Protein AF-A0A914DZ21-F1 (afdb_monomer_lite)

Radius of gyration: 19.23 Å; chains: 1; bounding box: 41×29×59 Å

Foldseek 3Di:
DPPPPPPVVVVVVLVVLLVVLVVLLVVLVVLLVCCQVDPVLVVDPVSVVVNVVSVVSNVVSLVSNLVSVVVVVVVVVVVVCVVDPDDDPPPPPDDCVSVVVSVVVVVVVVVVRD

Sequence (114 aa):
MYPSINIGEQIPVIIFRILIGTVSLIGNGIILHIAIKFNKFRATYCNCLIALLAFAEFVLGIGMVIRALYSIFIYEYIKDDNENSVIDEESLIYNPYACVIAVSILKKGLTFYV

Structure (mmCIF, N/CA/C/O backbone):
data_AF-A0A914DZ21-F1
#
_entry.id   AF-A0A914DZ21-F1
#
loop_
_atom_site.group_PDB
_atom_site.id
_atom_site.type_symbol
_atom_site.label_atom_id
_atom_site.label_alt_id
_atom_site.label_comp_id
_atom_site.label_asym_id
_atom_site.label_entity_id
_atom_site.label_seq_id
_atom_site.pdbx_PDB_ins_code
_atom_site.Cartn_x
_atom_site.Cartn_y
_atom_site.Cartn_z
_atom_site.occupancy
_atom_site.B_iso_or_equiv
_atom_site.auth_seq_id
_atom_site.auth_comp_id
_atom_site.auth_asym_id
_atom_site.auth_atom_id
_atom_site.pdbx_PDB_model_num
ATOM 1 N N . MET A 1 1 ? -5.314 0.224 -36.560 1.00 37.97 1 MET A N 1
ATOM 2 C CA . MET A 1 1 ? -4.445 1.379 -36.259 1.00 37.97 1 MET A CA 1
ATOM 3 C C . MET A 1 1 ? -4.061 1.250 -34.797 1.00 37.97 1 MET A C 1
ATOM 5 O O . MET A 1 1 ? -4.902 1.498 -33.943 1.00 37.97 1 MET A O 1
ATOM 9 N N . TYR A 1 2 ? -2.882 0.694 -34.506 1.00 39.12 2 TYR A N 1
ATOM 10 C CA . TYR A 1 2 ? -2.414 0.607 -33.122 1.00 39.12 2 TYR A CA 1
ATOM 11 C C . TYR A 1 2 ? -2.168 2.033 -32.628 1.00 39.12 2 TYR A C 1
ATOM 13 O O . TYR A 1 2 ? -1.549 2.804 -33.366 1.00 39.12 2 TYR A O 1
ATOM 21 N N . PRO A 1 3 ? -2.676 2.422 -31.446 1.00 47.47 3 PRO A N 1
ATOM 22 C CA . PRO A 1 3 ? -2.314 3.709 -30.885 1.00 47.47 3 PRO A CA 1
ATOM 23 C C . PRO A 1 3 ? -0.796 3.714 -30.721 1.00 47.47 3 PRO A C 1
ATOM 25 O O . PRO A 1 3 ? -0.231 2.808 -30.108 1.00 47.47 3 PRO A O 1
ATOM 28 N N . SER A 1 4 ? -0.134 4.701 -31.320 1.00 48.16 4 SER A N 1
ATOM 29 C CA . SER A 1 4 ? 1.272 4.987 -31.073 1.00 48.16 4 SER A CA 1
ATOM 30 C C . SER A 1 4 ? 1.404 5.331 -29.594 1.00 48.16 4 SER A C 1
ATOM 32 O O . SER A 1 4 ? 1.086 6.441 -29.169 1.00 48.16 4 SER A O 1
ATOM 34 N N . ILE A 1 5 ? 1.770 4.335 -28.794 1.00 55.03 5 ILE A N 1
ATOM 35 C CA . ILE A 1 5 ? 2.009 4.490 -27.368 1.00 55.03 5 ILE A CA 1
ATOM 36 C C . ILE A 1 5 ? 3.223 5.409 -27.230 1.00 55.03 5 ILE A C 1
ATOM 38 O O . ILE A 1 5 ? 4.339 5.018 -27.559 1.00 55.03 5 ILE A O 1
ATOM 42 N N . ASN A 1 6 ? 3.001 6.644 -26.777 1.00 59.44 6 ASN A N 1
ATOM 43 C CA . ASN A 1 6 ? 4.079 7.553 -26.408 1.00 59.44 6 ASN A CA 1
ATOM 44 C C . ASN A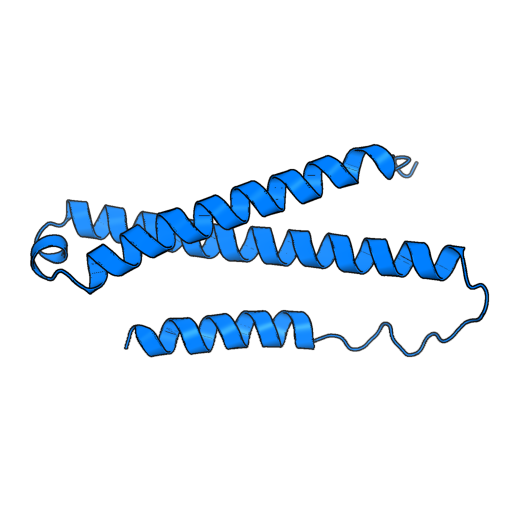 1 6 ? 4.721 7.041 -25.117 1.00 59.44 6 ASN A C 1
ATOM 46 O O . ASN A 1 6 ? 4.271 7.311 -24.005 1.00 59.44 6 ASN A O 1
ATOM 50 N N . ILE A 1 7 ? 5.781 6.261 -25.294 1.00 58.91 7 ILE A N 1
ATOM 51 C CA . ILE A 1 7 ? 6.592 5.612 -24.257 1.00 58.91 7 ILE A CA 1
ATOM 52 C C . ILE A 1 7 ? 7.033 6.625 -23.178 1.00 58.91 7 ILE A C 1
ATOM 54 O O . ILE A 1 7 ? 6.995 6.321 -21.986 1.00 58.91 7 ILE A O 1
ATOM 58 N N . GLY A 1 8 ? 7.345 7.866 -23.574 1.00 61.34 8 GLY A N 1
ATOM 59 C CA . GLY A 1 8 ? 7.741 8.945 -22.660 1.00 61.34 8 GLY A CA 1
ATOM 60 C C . GLY A 1 8 ? 6.631 9.471 -21.739 1.00 61.34 8 GLY A C 1
ATOM 61 O O . GLY A 1 8 ? 6.928 9.962 -20.653 1.00 61.34 8 GLY A O 1
ATOM 62 N N . GLU A 1 9 ? 5.355 9.334 -22.112 1.00 68.62 9 GLU A N 1
ATOM 63 C CA . GLU A 1 9 ? 4.222 9.806 -21.298 1.00 68.62 9 GLU A CA 1
ATOM 64 C C . GLU A 1 9 ? 3.766 8.770 -20.260 1.00 68.62 9 GLU A C 1
ATOM 66 O O . GLU A 1 9 ? 3.112 9.118 -19.276 1.00 68.62 9 GLU A O 1
ATOM 71 N N . GLN A 1 10 ? 4.118 7.492 -20.435 1.00 71.19 10 GLN A N 1
ATOM 72 C CA . GLN A 1 10 ? 3.647 6.424 -19.548 1.00 71.19 10 GLN A CA 1
ATOM 73 C C . GLN A 1 10 ? 4.498 6.255 -18.285 1.00 71.19 10 GLN A C 1
ATOM 75 O O . GLN A 1 10 ? 3.961 5.916 -17.230 1.00 71.19 10 GLN A O 1
ATOM 80 N N . ILE A 1 11 ? 5.799 6.553 -18.351 1.00 75.69 11 ILE A N 1
ATOM 81 C CA . ILE A 1 11 ? 6.716 6.492 -17.201 1.00 75.69 11 ILE A CA 1
ATOM 82 C C . ILE A 1 11 ? 6.216 7.313 -15.994 1.00 75.69 11 ILE A C 1
ATOM 84 O O . ILE A 1 11 ? 6.105 6.739 -14.905 1.00 75.69 11 ILE A O 1
ATOM 88 N N . PRO A 1 12 ? 5.857 8.610 -16.123 1.00 80.88 12 PRO A N 1
ATOM 89 C CA . PRO A 1 12 ? 5.387 9.388 -14.975 1.00 80.88 12 PRO A CA 1
ATOM 90 C C . PRO A 1 12 ? 4.081 8.835 -14.388 1.00 80.88 12 PRO A C 1
ATOM 92 O O . PRO A 1 12 ? 3.899 8.847 -13.171 1.00 80.88 12 PRO A O 1
ATOM 95 N N . VAL A 1 13 ? 3.197 8.282 -15.225 1.00 81.25 13 VAL A N 1
ATOM 96 C CA . VAL A 1 13 ? 1.942 7.656 -14.779 1.00 81.25 13 VAL A CA 1
ATOM 97 C C . VAL A 1 13 ? 2.216 6.403 -13.946 1.00 81.25 13 VAL A C 1
ATOM 99 O O . VAL A 1 13 ? 1.560 6.184 -12.926 1.00 81.25 13 VAL A O 1
ATOM 102 N N . ILE A 1 14 ? 3.188 5.583 -14.351 1.00 80.06 14 ILE A N 1
ATOM 103 C CA . ILE A 1 14 ? 3.574 4.369 -13.623 1.00 80.06 14 ILE A CA 1
ATOM 104 C C . ILE A 1 14 ? 4.183 4.728 -12.262 1.00 80.06 14 ILE A C 1
ATOM 106 O O . ILE A 1 14 ? 3.768 4.171 -11.245 1.00 80.06 14 ILE A O 1
ATOM 110 N N . ILE A 1 15 ? 5.098 5.702 -12.220 1.00 82.12 15 ILE A N 1
ATOM 111 C CA . ILE A 1 15 ? 5.713 6.179 -10.970 1.00 82.12 15 ILE A CA 1
ATOM 112 C C . ILE A 1 15 ? 4.640 6.715 -10.015 1.00 82.12 15 ILE A C 1
ATOM 114 O O . ILE A 1 15 ? 4.604 6.343 -8.841 1.00 82.12 15 ILE A O 1
ATOM 118 N N . PHE A 1 16 ? 3.716 7.534 -10.521 1.00 87.06 16 PHE A N 1
ATOM 119 C CA . PHE A 1 16 ? 2.631 8.094 -9.720 1.00 87.06 16 PHE A CA 1
ATOM 120 C C . PHE A 1 16 ? 1.707 7.008 -9.149 1.00 87.06 16 PHE A C 1
ATOM 122 O O . PHE A 1 16 ? 1.318 7.067 -7.982 1.00 8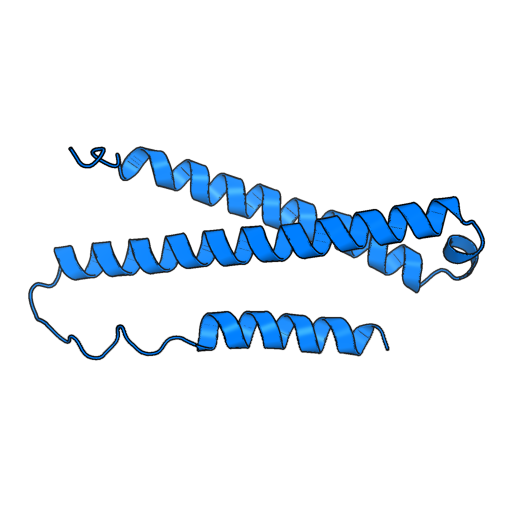7.06 16 PHE A O 1
ATOM 129 N N . ARG A 1 17 ? 1.410 5.962 -9.932 1.00 83.31 17 ARG A N 1
ATOM 130 C CA . ARG A 1 17 ? 0.636 4.798 -9.469 1.00 83.31 17 ARG A CA 1
ATOM 131 C C . ARG A 1 17 ? 1.343 4.026 -8.356 1.00 83.31 17 ARG A C 1
ATOM 133 O O . ARG A 1 17 ? 0.678 3.624 -7.405 1.00 83.31 17 ARG A O 1
ATOM 140 N N . ILE A 1 18 ? 2.660 3.838 -8.443 1.00 84.19 18 ILE A N 1
ATOM 141 C CA . ILE A 1 18 ? 3.443 3.187 -7.377 1.00 84.19 18 ILE A CA 1
ATOM 142 C C . ILE A 1 18 ? 3.412 4.029 -6.101 1.00 84.19 18 ILE A C 1
ATOM 144 O O . ILE A 1 18 ? 3.243 3.488 -5.007 1.00 84.19 18 ILE A O 1
ATOM 148 N N . LEU A 1 19 ? 3.512 5.351 -6.230 1.00 88.62 19 LEU A N 1
ATOM 149 C CA . LEU A 1 19 ? 3.492 6.266 -5.093 1.00 88.62 19 LEU A CA 1
ATOM 150 C C . LEU A 1 19 ? 2.126 6.248 -4.389 1.00 88.62 19 LEU A C 1
ATOM 152 O O . LEU A 1 19 ? 2.057 6.038 -3.181 1.00 88.62 19 LEU A O 1
ATOM 156 N N . ILE A 1 20 ? 1.024 6.349 -5.137 1.00 89.06 20 ILE A N 1
ATOM 157 C CA . ILE A 1 20 ? -0.330 6.213 -4.571 1.00 89.06 20 ILE A CA 1
ATOM 158 C C . ILE A 1 20 ? -0.530 4.828 -3.947 1.00 89.06 20 ILE A C 1
ATOM 160 O O . ILE A 1 20 ? -1.054 4.718 -2.839 1.00 89.06 20 ILE A O 1
ATOM 164 N N . GLY A 1 21 ? -0.095 3.771 -4.637 1.00 85.25 21 GLY A N 1
ATOM 165 C CA . GLY A 1 21 ? -0.217 2.398 -4.157 1.00 85.25 21 GLY A CA 1
ATOM 166 C C . GLY A 1 21 ? 0.514 2.170 -2.833 1.00 85.25 21 GLY A C 1
ATOM 167 O O . GLY A 1 21 ? -0.043 1.574 -1.917 1.00 85.25 21 GLY A O 1
ATOM 168 N N . THR A 1 22 ? 1.729 2.702 -2.693 1.00 86.19 22 THR A N 1
ATOM 169 C CA . THR A 1 22 ? 2.529 2.589 -1.461 1.00 86.19 22 THR A CA 1
ATOM 170 C C . THR A 1 22 ? 1.965 3.424 -0.313 1.00 86.19 22 THR A C 1
ATOM 172 O O . THR A 1 22 ? 1.883 2.923 0.807 1.00 86.19 22 THR A O 1
ATOM 175 N N . VAL A 1 23 ? 1.499 4.650 -0.571 1.00 90.38 23 VAL A N 1
ATOM 176 C CA . VAL A 1 23 ? 0.818 5.470 0.448 1.00 90.38 23 VAL A CA 1
ATOM 177 C C . VAL A 1 23 ? -0.462 4.786 0.935 1.00 90.38 23 VAL A C 1
ATOM 179 O O . VAL A 1 23 ? -0.690 4.709 2.143 1.00 90.38 23 VAL A O 1
ATOM 182 N N . SER A 1 24 ? -1.259 4.229 0.017 1.00 90.69 24 SER A N 1
ATOM 183 C CA . SER A 1 24 ? -2.464 3.467 0.364 1.00 90.69 24 SER A CA 1
ATOM 184 C C . SER A 1 24 ? -2.129 2.235 1.210 1.00 90.69 24 SER A C 1
ATOM 186 O O . SER A 1 24 ? -2.757 2.006 2.244 1.00 90.69 24 SER A O 1
ATOM 188 N N . LEU A 1 25 ? -1.091 1.479 0.842 1.00 91.12 25 LEU A N 1
ATOM 189 C CA . LEU A 1 25 ? -0.626 0.319 1.606 1.00 91.12 25 LEU A CA 1
ATOM 190 C C . LEU A 1 25 ? -0.242 0.675 3.043 1.00 91.12 25 LEU A C 1
ATOM 192 O O . LEU A 1 25 ? -0.669 0.005 3.982 1.00 91.12 25 LEU A O 1
ATOM 196 N N . ILE A 1 26 ? 0.551 1.732 3.221 1.00 91.88 26 ILE A N 1
ATOM 197 C CA . ILE A 1 26 ? 1.020 2.155 4.544 1.00 91.88 26 ILE A CA 1
ATOM 198 C C . ILE A 1 26 ? -0.158 2.648 5.389 1.00 91.88 26 ILE A C 1
ATOM 200 O O . ILE A 1 26 ? -0.333 2.192 6.519 1.00 91.88 26 ILE A O 1
ATOM 204 N N . GLY A 1 27 ? -0.987 3.542 4.842 1.00 91.19 27 GLY A N 1
ATOM 205 C CA . GLY A 1 27 ? -2.121 4.120 5.565 1.00 91.19 27 GLY A CA 1
ATOM 206 C C . GLY A 1 27 ? -3.115 3.054 6.022 1.00 91.19 27 GLY A C 1
ATOM 207 O O . GLY A 1 27 ? -3.452 2.975 7.205 1.00 91.19 27 GLY A O 1
ATOM 208 N N . ASN A 1 28 ? -3.520 2.175 5.106 1.00 92.69 28 ASN A N 1
ATOM 209 C CA . ASN A 1 28 ? -4.462 1.107 5.418 1.00 92.69 28 ASN A CA 1
ATOM 210 C C . ASN A 1 28 ? -3.847 0.020 6.308 1.00 92.69 28 ASN A C 1
ATOM 212 O O . ASN A 1 28 ? -4.526 -0.494 7.197 1.00 92.69 28 ASN A O 1
ATOM 216 N N . GLY A 1 29 ? -2.553 -0.275 6.152 1.00 91.56 29 GLY A N 1
ATOM 217 C CA . GLY A 1 29 ? -1.826 -1.197 7.025 1.00 91.56 29 GLY A CA 1
ATOM 218 C C . GLY A 1 29 ? -1.783 -0.727 8.482 1.00 91.56 29 GLY A C 1
ATOM 219 O O . GLY A 1 29 ? -1.977 -1.531 9.393 1.00 91.56 29 GLY A O 1
ATOM 220 N N . ILE A 1 30 ? -1.608 0.579 8.722 1.00 93.69 30 ILE A N 1
ATOM 221 C CA . ILE A 1 30 ? -1.646 1.161 10.074 1.00 93.69 30 ILE A CA 1
ATOM 222 C C . ILE A 1 30 ? -3.038 1.002 10.696 1.00 93.69 30 ILE A C 1
ATOM 224 O O . ILE A 1 30 ? -3.148 0.572 11.846 1.00 93.69 30 ILE A O 1
ATOM 228 N N . ILE A 1 31 ? -4.101 1.303 9.944 1.00 91.50 31 ILE A N 1
ATOM 229 C CA . ILE A 1 31 ? -5.485 1.152 10.422 1.00 91.50 31 ILE A CA 1
ATOM 230 C C . ILE A 1 31 ? -5.763 -0.310 10.783 1.00 91.50 31 ILE A C 1
ATOM 232 O O . ILE A 1 31 ? -6.294 -0.589 11.860 1.00 91.50 31 ILE A O 1
ATOM 236 N N . LEU A 1 32 ? -5.342 -1.249 9.930 1.00 91.81 32 LEU A N 1
ATOM 237 C CA . LEU A 1 32 ? -5.492 -2.681 10.177 1.00 91.81 32 LEU A CA 1
ATOM 238 C C . LEU A 1 32 ? -4.717 -3.134 11.424 1.00 91.81 32 LEU A C 1
ATOM 240 O O . LEU A 1 32 ? -5.239 -3.881 12.254 1.00 91.81 32 LEU A O 1
ATOM 244 N N . HIS A 1 33 ? -3.484 -2.649 11.597 1.00 91.25 33 HIS A N 1
ATOM 245 C CA . HIS A 1 33 ? -2.663 -2.936 12.771 1.00 91.25 33 HIS A CA 1
ATOM 246 C C . HIS A 1 33 ? -3.327 -2.449 14.064 1.00 91.25 33 HIS A C 1
ATOM 248 O O . HIS A 1 33 ? -3.400 -3.195 15.040 1.00 91.25 33 HIS A O 1
ATOM 254 N N . ILE A 1 34 ? -3.859 -1.224 14.068 1.00 90.81 34 ILE A N 1
ATOM 255 C CA . ILE A 1 34 ? -4.582 -0.657 15.214 1.00 90.81 34 ILE A CA 1
ATOM 256 C C . ILE A 1 34 ? -5.844 -1.473 15.505 1.00 90.81 34 ILE A C 1
ATOM 258 O O . ILE A 1 34 ? -6.077 -1.846 16.657 1.00 90.81 34 ILE A O 1
ATOM 262 N N . ALA A 1 35 ? -6.631 -1.789 14.474 1.00 89.12 35 ALA A N 1
ATOM 263 C CA . ALA A 1 35 ? -7.865 -2.552 14.618 1.00 89.12 35 ALA A CA 1
ATOM 264 C C . ALA A 1 35 ? -7.621 -3.925 15.261 1.00 89.12 35 ALA A C 1
ATOM 266 O O . ALA A 1 35 ? -8.440 -4.392 16.049 1.00 89.12 35 ALA A O 1
ATOM 267 N N . ILE A 1 36 ? -6.482 -4.553 14.974 1.00 87.81 36 ILE A N 1
ATOM 268 C CA . ILE A 1 36 ? -6.165 -5.889 15.481 1.00 87.81 36 ILE A CA 1
ATOM 269 C C . ILE A 1 36 ? -5.508 -5.829 16.861 1.00 87.81 36 ILE A C 1
ATOM 271 O O . ILE A 1 36 ? -5.848 -6.625 17.736 1.00 87.81 36 ILE A O 1
ATOM 275 N N . LYS A 1 37 ? -4.628 -4.850 17.098 1.00 90.00 37 LYS A N 1
ATOM 276 C CA . LYS A 1 37 ? -3.931 -4.681 18.379 1.00 90.00 37 LYS A CA 1
ATOM 277 C C . LYS A 1 37 ? -4.860 -4.239 19.511 1.00 90.00 37 LYS A C 1
ATOM 279 O O . LYS A 1 37 ? -4.663 -4.636 20.658 1.00 90.00 37 LYS A O 1
ATOM 284 N N . PHE A 1 38 ? -5.864 -3.411 19.222 1.00 88.31 38 PHE A N 1
ATOM 285 C CA . PHE A 1 38 ? -6.720 -2.821 20.248 1.00 88.31 38 PHE A CA 1
ATOM 286 C C . PHE A 1 38 ? -8.120 -3.443 20.258 1.00 88.31 38 PHE A C 1
ATOM 288 O O . PHE A 1 38 ? -9.017 -3.030 19.527 1.00 88.31 38 PHE A O 1
ATOM 295 N N . ASN A 1 39 ? -8.358 -4.374 21.187 1.00 82.19 39 ASN A N 1
ATOM 296 C CA . ASN A 1 39 ? -9.667 -5.028 21.366 1.00 82.19 39 ASN A CA 1
ATOM 297 C C . ASN A 1 39 ? -10.815 -4.042 21.615 1.00 82.19 39 ASN A C 1
ATOM 299 O O . ASN A 1 39 ? -11.926 -4.266 21.146 1.00 82.19 39 ASN A O 1
ATOM 303 N N . LYS A 1 40 ? -10.542 -2.926 22.304 1.00 84.12 40 LYS A N 1
ATOM 304 C CA . LYS A 1 40 ? -11.526 -1.855 22.526 1.00 84.12 40 LYS A CA 1
ATOM 305 C C . LYS A 1 40 ? -11.976 -1.192 21.224 1.00 84.12 40 LYS A C 1
ATOM 307 O O . LYS A 1 40 ? -13.108 -0.737 21.144 1.00 84.12 40 LYS A O 1
ATOM 312 N N . PHE A 1 41 ? -11.116 -1.165 20.207 1.00 79.00 41 PHE A N 1
ATOM 313 C CA . PHE A 1 41 ? -11.464 -0.628 18.897 1.00 79.00 41 PHE A CA 1
ATOM 314 C C . PHE A 1 41 ? -12.465 -1.549 18.189 1.00 79.00 41 PHE A C 1
ATOM 316 O O . PHE A 1 41 ? -13.435 -1.061 17.628 1.00 79.00 41 PHE A O 1
ATOM 323 N N . ARG A 1 42 ? -12.315 -2.874 18.323 1.00 80.69 42 ARG A N 1
ATOM 324 C CA . ARG A 1 42 ? -13.213 -3.888 17.732 1.00 80.69 42 ARG A CA 1
ATOM 325 C C . ARG A 1 42 ? -14.590 -3.993 18.392 1.00 80.69 42 ARG A C 1
ATOM 327 O O . ARG A 1 42 ? -15.484 -4.611 17.828 1.00 80.69 42 ARG A O 1
ATOM 334 N N . ALA A 1 43 ? -14.770 -3.410 19.577 1.00 83.06 43 ALA A N 1
ATOM 335 C CA . ALA A 1 43 ? -16.028 -3.495 20.319 1.00 83.06 43 ALA A CA 1
ATOM 336 C C . ALA A 1 43 ? -17.183 -2.721 19.652 1.00 83.06 43 ALA A C 1
ATOM 338 O O . ALA A 1 43 ? -18.348 -3.009 19.915 1.00 83.06 43 ALA A O 1
ATOM 339 N N . THR A 1 44 ? -16.872 -1.759 18.778 1.00 88.75 44 THR A N 1
ATOM 340 C CA . THR A 1 44 ? -17.869 -0.936 18.085 1.00 88.75 44 THR A CA 1
ATOM 341 C C . THR A 1 44 ? -18.023 -1.389 16.636 1.00 88.75 44 THR A C 1
ATOM 343 O O . THR A 1 44 ? -17.050 -1.404 15.884 1.00 88.75 44 THR A O 1
ATOM 346 N N . TYR A 1 45 ? -19.255 -1.672 16.202 1.00 84.56 45 TYR A N 1
ATOM 347 C CA . TYR A 1 45 ? -19.556 -2.096 14.825 1.00 84.56 45 TYR A CA 1
ATOM 348 C C . TYR A 1 45 ? -19.008 -1.137 13.753 1.00 84.56 45 TYR A C 1
ATOM 350 O O . TYR A 1 45 ? -18.462 -1.588 12.747 1.00 84.56 45 TYR A O 1
ATOM 358 N N . CYS A 1 46 ? -19.069 0.178 13.988 1.00 87.75 46 CYS A N 1
ATOM 359 C CA . CYS A 1 46 ? -18.516 1.181 13.071 1.00 87.75 46 CYS A CA 1
ATOM 360 C C . CYS A 1 46 ? -17.004 1.011 12.849 1.00 87.75 46 CYS A C 1
ATOM 362 O O . CYS A 1 46 ? -16.520 1.157 11.732 1.00 87.75 46 CYS A O 1
ATOM 364 N N . ASN A 1 47 ? -16.257 0.645 13.889 1.00 85.56 47 ASN A N 1
ATOM 365 C CA . ASN A 1 47 ? -14.811 0.460 13.798 1.00 85.56 47 ASN A CA 1
ATOM 366 C C . ASN A 1 47 ? -14.442 -0.829 13.052 1.00 85.56 47 ASN A C 1
ATOM 368 O O . ASN A 1 47 ? -13.426 -0.864 12.361 1.00 85.56 47 ASN A O 1
ATOM 372 N N . CYS A 1 48 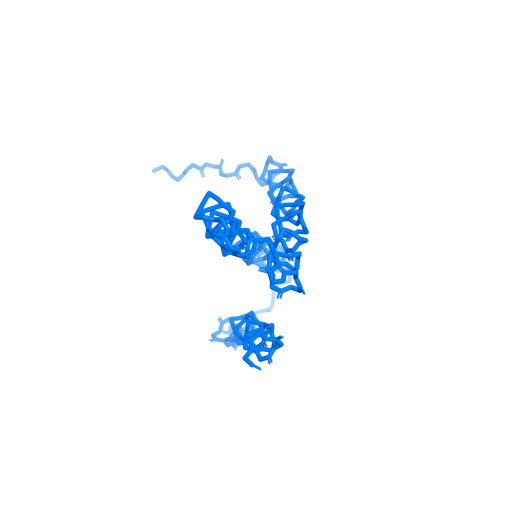? -15.280 -1.868 13.135 1.00 86.06 48 CYS A N 1
ATOM 373 C CA . CYS A 1 48 ? -15.134 -3.065 12.304 1.00 86.06 48 CYS A CA 1
ATOM 374 C C . CYS A 1 48 ? -15.378 -2.765 10.819 1.00 86.06 48 CYS A C 1
ATOM 376 O O . CYS A 1 48 ? -14.649 -3.280 9.977 1.00 86.06 48 CYS A O 1
ATOM 378 N N . LEU A 1 49 ? -16.342 -1.899 10.488 1.00 91.38 49 LEU A N 1
ATOM 379 C CA . LEU A 1 49 ? -16.555 -1.451 9.105 1.00 91.38 49 LEU A CA 1
ATOM 380 C C . LEU A 1 49 ? -15.360 -0.646 8.578 1.00 91.38 49 LEU A C 1
ATOM 382 O O . LEU A 1 49 ? -14.933 -0.870 7.449 1.00 91.38 49 LEU A O 1
ATOM 386 N N . ILE A 1 50 ? -14.773 0.226 9.403 1.00 91.62 50 ILE A N 1
ATOM 387 C CA . ILE A 1 50 ? -13.545 0.960 9.054 1.00 91.62 50 ILE A CA 1
ATOM 388 C C . ILE A 1 50 ? -12.383 -0.011 8.812 1.00 91.62 50 ILE A C 1
ATOM 390 O O . ILE A 1 50 ? -11.654 0.138 7.836 1.00 91.62 50 ILE A O 1
ATOM 394 N N . ALA A 1 51 ? -12.223 -1.028 9.661 1.00 89.00 51 ALA A N 1
ATOM 395 C CA . ALA A 1 51 ? -11.191 -2.046 9.484 1.00 89.00 51 ALA A CA 1
ATOM 396 C C . ALA A 1 51 ? -11.403 -2.877 8.207 1.00 89.00 51 ALA A C 1
ATOM 398 O O . ALA A 1 51 ? -10.438 -3.184 7.513 1.00 89.00 51 ALA A O 1
ATOM 399 N N . LEU A 1 52 ? -12.654 -3.209 7.867 1.00 91.06 52 LEU A N 1
ATOM 400 C CA . LEU A 1 52 ? -12.990 -3.931 6.639 1.00 91.06 52 LEU A CA 1
ATOM 401 C C . LEU A 1 52 ? -12.727 -3.082 5.388 1.00 91.06 52 LEU A C 1
ATOM 403 O O . LEU A 1 52 ? -12.185 -3.586 4.407 1.00 91.06 52 LEU A O 1
ATOM 407 N N . LEU A 1 53 ? -13.071 -1.794 5.433 1.00 92.69 53 LEU A N 1
ATOM 408 C CA . LEU A 1 53 ? -12.766 -0.854 4.359 1.00 92.69 53 LEU A CA 1
ATOM 409 C C . LEU A 1 53 ? -11.250 -0.712 4.179 1.00 92.69 53 LEU A C 1
ATOM 411 O O . LEU A 1 53 ? -10.755 -0.851 3.066 1.00 92.69 53 LEU A O 1
ATOM 415 N N . ALA A 1 54 ? -10.508 -0.536 5.276 1.00 90.62 54 ALA A N 1
ATOM 416 C CA . ALA A 1 54 ? -9.050 -0.494 5.240 1.00 90.62 54 ALA A CA 1
ATOM 417 C C . ALA A 1 54 ? -8.456 -1.799 4.692 1.00 90.62 54 ALA A C 1
ATOM 419 O O . ALA A 1 54 ? -7.506 -1.761 3.918 1.00 90.62 54 ALA A O 1
ATOM 420 N N . PHE A 1 55 ? -9.028 -2.959 5.022 1.00 90.50 55 PHE A N 1
ATOM 421 C CA . PHE A 1 55 ? -8.604 -4.234 4.446 1.00 90.50 55 PHE A CA 1
ATOM 422 C C . PHE A 1 55 ? -8.811 -4.284 2.927 1.00 90.50 55 PHE A C 1
ATOM 424 O O . PHE A 1 55 ? -7.903 -4.678 2.197 1.00 90.50 55 PHE A O 1
ATOM 431 N N . ALA A 1 56 ? -9.980 -3.863 2.439 1.00 91.81 56 ALA A N 1
ATOM 432 C CA . ALA A 1 56 ? -10.273 -3.835 1.008 1.00 91.81 56 ALA A CA 1
ATOM 433 C C . ALA A 1 56 ? -9.318 -2.894 0.255 1.00 91.81 56 ALA A C 1
ATOM 435 O O . ALA A 1 56 ? -8.719 -3.287 -0.746 1.00 91.81 56 ALA A O 1
ATOM 436 N N . GLU A 1 57 ? -9.110 -1.688 0.781 1.00 91.00 57 GLU A N 1
ATOM 437 C CA . GLU A 1 57 ? -8.177 -0.703 0.227 1.00 91.00 57 GLU A CA 1
ATOM 438 C C . GLU A 1 57 ? -6.722 -1.194 0.271 1.00 91.00 57 GLU A C 1
ATOM 440 O O . GLU A 1 57 ? -5.965 -0.994 -0.679 1.00 91.00 57 GLU A O 1
ATOM 445 N N . PHE A 1 58 ? -6.331 -1.913 1.326 1.00 88.56 58 PHE A N 1
ATOM 446 C CA . PHE A 1 58 ? -5.016 -2.543 1.422 1.00 88.56 58 PHE A CA 1
ATOM 447 C C . PHE A 1 58 ? -4.811 -3.584 0.312 1.00 88.56 58 PHE A C 1
ATOM 449 O O . PHE A 1 58 ? -3.794 -3.564 -0.379 1.00 88.56 58 PHE A O 1
ATOM 456 N N . VAL A 1 59 ? -5.795 -4.459 0.078 1.00 88.44 59 VAL A N 1
ATOM 457 C CA . VAL A 1 59 ? -5.743 -5.469 -0.994 1.00 88.44 59 VAL A CA 1
ATOM 458 C C . VAL A 1 59 ? -5.699 -4.813 -2.380 1.00 88.44 59 VAL A C 1
ATOM 460 O O . VAL A 1 59 ? -4.908 -5.227 -3.233 1.00 88.44 59 VAL A O 1
ATOM 463 N N . LEU A 1 60 ? -6.489 -3.759 -2.605 1.00 87.69 60 LEU A N 1
ATOM 464 C CA . LEU A 1 60 ? -6.448 -2.981 -3.847 1.00 87.69 60 LEU A CA 1
ATOM 465 C C . LEU A 1 60 ? -5.088 -2.297 -4.049 1.00 87.69 60 LEU A C 1
ATOM 467 O O . LEU A 1 60 ? -4.544 -2.328 -5.155 1.00 87.69 60 LEU A O 1
ATOM 471 N N . GLY A 1 61 ? -4.508 -1.741 -2.982 1.00 86.56 61 GLY A N 1
ATOM 472 C CA . GLY A 1 61 ? -3.170 -1.153 -2.979 1.00 86.56 61 GLY A CA 1
ATOM 473 C C . GLY A 1 61 ? -2.094 -2.154 -3.402 1.00 86.56 61 GLY A C 1
ATOM 474 O O . GLY A 1 61 ? -1.297 -1.852 -4.291 1.00 86.56 61 GLY A O 1
ATOM 475 N N . ILE A 1 62 ? -2.123 -3.376 -2.853 1.00 86.12 62 ILE A N 1
ATOM 476 C CA . ILE A 1 62 ? -1.230 -4.474 -3.267 1.00 86.12 62 ILE A CA 1
ATOM 477 C C . ILE A 1 62 ? -1.376 -4.751 -4.766 1.00 86.12 62 ILE A C 1
ATOM 479 O O . ILE A 1 62 ? -0.380 -4.776 -5.492 1.00 86.12 62 ILE A O 1
ATOM 483 N N . GLY A 1 63 ? -2.610 -4.934 -5.245 1.00 84.50 63 GLY A N 1
ATOM 484 C CA . GLY A 1 63 ? -2.878 -5.238 -6.651 1.00 84.50 63 GLY A CA 1
ATOM 485 C C . GLY A 1 63 ? -2.377 -4.147 -7.602 1.00 84.50 63 GLY A C 1
ATOM 486 O O . GLY A 1 63 ? -1.784 -4.450 -8.640 1.00 84.50 63 GLY A O 1
ATOM 487 N N . MET A 1 64 ? -2.555 -2.875 -7.232 1.00 85.06 64 MET A N 1
ATOM 488 C CA . MET A 1 64 ? -2.049 -1.743 -8.009 1.00 85.06 64 MET A CA 1
ATOM 489 C C . MET A 1 64 ? -0.521 -1.715 -8.073 1.00 85.06 64 MET A C 1
ATOM 491 O O . MET A 1 64 ? 0.025 -1.539 -9.163 1.00 85.06 64 MET A O 1
ATOM 495 N N . VAL A 1 65 ? 0.169 -1.924 -6.947 1.00 84.12 65 VAL A N 1
ATOM 496 C CA . VAL A 1 65 ? 1.641 -1.927 -6.909 1.00 84.12 65 VAL A CA 1
ATOM 497 C C . VAL A 1 65 ? 2.208 -3.091 -7.719 1.00 84.12 65 VAL A C 1
ATOM 499 O O . VAL A 1 65 ? 3.102 -2.874 -8.532 1.00 84.12 65 VAL A O 1
ATOM 502 N N . ILE A 1 66 ? 1.655 -4.301 -7.582 1.00 84.62 66 ILE A N 1
ATOM 503 C CA . ILE A 1 66 ? 2.089 -5.470 -8.369 1.00 84.62 66 ILE A CA 1
ATOM 504 C C . ILE A 1 66 ? 1.934 -5.198 -9.867 1.00 84.62 66 ILE A C 1
ATOM 506 O O . ILE A 1 66 ? 2.858 -5.438 -10.643 1.00 84.62 66 ILE A O 1
ATOM 510 N N . ARG A 1 67 ? 0.779 -4.667 -10.286 1.00 81.62 67 ARG A N 1
ATOM 511 C CA . ARG A 1 67 ? 0.513 -4.375 -11.699 1.00 81.62 67 ARG A CA 1
ATOM 512 C C . ARG A 1 67 ? 1.431 -3.282 -12.248 1.00 81.62 67 ARG A C 1
ATOM 514 O O . ARG A 1 67 ? 1.850 -3.359 -13.403 1.00 81.62 67 ARG A O 1
ATOM 521 N N . ALA A 1 68 ? 1.748 -2.279 -11.434 1.00 81.19 68 ALA A N 1
ATOM 522 C CA . ALA A 1 68 ? 2.678 -1.223 -11.810 1.00 81.19 68 ALA A CA 1
ATOM 523 C C . ALA A 1 68 ? 4.111 -1.759 -11.953 1.00 81.19 68 ALA A C 1
ATOM 525 O O . ALA A 1 68 ? 4.745 -1.496 -12.970 1.00 81.19 68 ALA A O 1
ATOM 526 N N . LEU A 1 69 ? 4.583 -2.581 -11.009 1.00 79.88 69 LEU A N 1
ATOM 527 C CA . LEU A 1 69 ? 5.894 -3.236 -11.093 1.00 79.88 69 LEU A CA 1
ATOM 528 C C . LEU A 1 69 ? 5.999 -4.144 -12.321 1.00 79.88 69 LEU A C 1
ATOM 530 O O . LEU A 1 69 ? 6.982 -4.072 -13.048 1.00 79.88 69 LEU A O 1
ATOM 534 N N . TYR A 1 70 ? 4.967 -4.941 -12.606 1.00 80.00 70 TYR A N 1
ATOM 535 C CA . TYR A 1 70 ? 4.921 -5.778 -13.808 1.00 80.00 70 TYR A CA 1
ATOM 536 C C . TYR A 1 70 ? 5.054 -4.956 -15.099 1.00 80.00 70 TYR A C 1
ATOM 538 O O . TYR A 1 70 ? 5.751 -5.358 -16.026 1.00 80.00 70 TYR A O 1
ATOM 546 N N . SER A 1 71 ? 4.438 -3.770 -15.135 1.00 75.75 71 SER A N 1
ATOM 547 C CA . SER A 1 71 ? 4.542 -2.858 -16.281 1.00 75.75 71 SER A CA 1
ATOM 548 C C . SER A 1 71 ? 5.961 -2.299 -16.449 1.00 75.75 71 SER A C 1
ATOM 550 O O . SER A 1 71 ? 6.406 -2.136 -17.580 1.00 75.75 71 SER A O 1
ATOM 552 N N . ILE A 1 72 ? 6.686 -2.046 -15.350 1.00 77.00 72 ILE A N 1
ATOM 553 C CA . ILE A 1 72 ? 8.099 -1.628 -15.390 1.00 77.00 72 ILE A CA 1
ATOM 554 C C . ILE A 1 72 ? 8.985 -2.763 -15.904 1.00 77.00 72 ILE A C 1
ATOM 556 O O . ILE A 1 72 ? 9.796 -2.529 -16.789 1.00 77.00 72 ILE A O 1
ATOM 560 N N . PHE A 1 73 ? 8.806 -3.987 -15.404 1.00 75.81 73 PHE A N 1
ATOM 561 C CA . PHE A 1 73 ? 9.611 -5.129 -15.847 1.00 75.81 73 PHE A CA 1
ATOM 562 C C . PHE A 1 73 ? 9.454 -5.408 -17.344 1.00 75.81 73 PHE A C 1
ATOM 564 O O . PHE A 1 73 ? 10.447 -5.621 -18.031 1.00 75.81 73 PHE A O 1
ATOM 571 N N . ILE A 1 74 ? 8.223 -5.361 -17.865 1.00 73.94 74 ILE A N 1
ATOM 572 C CA . ILE A 1 74 ? 7.987 -5.491 -19.310 1.00 73.94 74 ILE A CA 1
ATOM 573 C C . ILE A 1 74 ? 8.651 -4.347 -20.077 1.00 73.94 74 ILE A C 1
ATOM 575 O O . ILE A 1 74 ? 9.240 -4.574 -21.128 1.00 73.94 74 ILE A O 1
ATOM 579 N N . TYR A 1 75 ? 8.549 -3.119 -19.569 1.00 68.31 75 TYR A N 1
ATOM 580 C CA . TYR A 1 75 ? 9.168 -1.960 -20.203 1.00 68.31 75 TYR A CA 1
ATOM 581 C C . TYR A 1 75 ? 10.690 -2.108 -20.301 1.00 68.31 75 TYR A C 1
ATOM 583 O O . TYR A 1 75 ? 11.272 -1.837 -21.348 1.00 68.31 75 TYR A O 1
ATOM 591 N N . GLU A 1 76 ? 11.329 -2.533 -19.213 1.00 68.81 76 GLU A N 1
ATOM 592 C CA . GLU A 1 76 ? 12.775 -2.725 -19.141 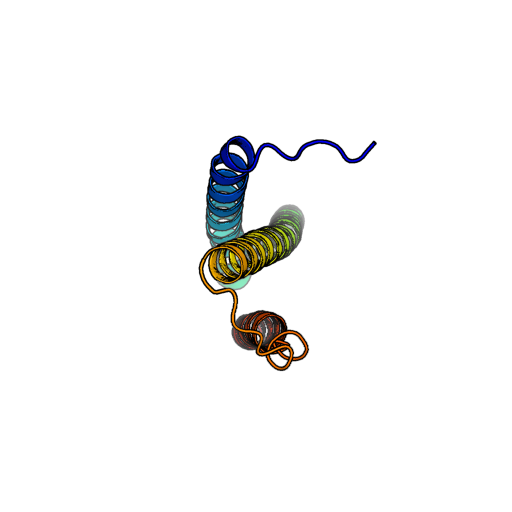1.00 68.81 76 GLU A CA 1
ATOM 593 C C . GLU A 1 76 ? 13.231 -3.851 -20.074 1.00 68.81 76 GLU A C 1
ATOM 595 O O . GLU A 1 76 ? 14.190 -3.665 -20.814 1.00 68.81 76 GLU A O 1
ATOM 600 N N . TYR A 1 77 ? 12.462 -4.941 -20.154 1.00 66.25 77 TYR A N 1
ATOM 601 C CA . TYR A 1 77 ? 12.693 -6.028 -21.106 1.00 66.25 77 TYR A CA 1
ATOM 602 C C . TYR A 1 77 ? 12.623 -5.566 -22.576 1.00 66.25 77 TYR A C 1
ATOM 604 O O . TYR A 1 77 ? 13.555 -5.790 -23.340 1.00 66.25 77 TYR A O 1
ATOM 612 N N . ILE A 1 78 ? 11.566 -4.839 -22.968 1.00 66.75 78 ILE A N 1
ATOM 613 C CA . ILE A 1 78 ? 11.404 -4.327 -24.348 1.00 66.75 78 ILE A CA 1
ATOM 614 C C . ILE A 1 78 ? 12.507 -3.324 -24.720 1.00 66.75 78 ILE A C 1
ATOM 616 O O . ILE A 1 78 ? 12.871 -3.183 -25.893 1.00 66.75 78 ILE A O 1
ATOM 620 N N . LYS A 1 79 ? 13.007 -2.575 -23.732 1.00 64.00 79 LYS A N 1
ATOM 621 C CA . LYS A 1 79 ? 14.106 -1.633 -23.932 1.00 64.00 79 LYS A CA 1
ATOM 622 C C . LYS A 1 79 ? 15.424 -2.369 -24.196 1.00 64.00 79 LYS A C 1
ATOM 624 O O . LYS A 1 79 ? 16.146 -1.938 -25.088 1.00 64.00 79 LYS A O 1
ATOM 629 N N . ASP A 1 80 ? 15.698 -3.458 -23.477 1.00 60.06 80 ASP A N 1
ATOM 630 C CA . ASP A 1 80 ? 16.910 -4.274 -23.654 1.00 60.06 80 ASP A CA 1
ATOM 631 C C . ASP A 1 80 ? 16.927 -4.984 -25.024 1.00 60.06 80 ASP A C 1
ATOM 633 O O . ASP A 1 80 ? 17.920 -4.908 -25.746 1.00 60.06 80 ASP A O 1
ATOM 637 N N . ASP A 1 81 ? 15.784 -5.529 -25.467 1.00 54.91 81 ASP A N 1
ATOM 638 C CA . ASP A 1 81 ? 15.625 -6.161 -26.795 1.00 54.91 81 ASP A CA 1
ATOM 639 C C . ASP A 1 81 ? 15.863 -5.198 -27.977 1.00 54.91 81 ASP A C 1
ATOM 641 O O . ASP A 1 81 ? 16.276 -5.615 -29.059 1.00 54.91 81 ASP A O 1
ATOM 645 N N . ASN A 1 82 ? 15.601 -3.896 -27.807 1.00 55.34 82 ASN A N 1
ATOM 646 C CA . ASN A 1 82 ? 15.895 -2.901 -28.849 1.00 55.34 82 ASN A CA 1
ATOM 647 C C . ASN A 1 82 ? 17.382 -2.518 -28.912 1.00 55.34 82 ASN A C 1
ATOM 649 O O . ASN A 1 82 ? 17.814 -1.964 -29.923 1.00 55.34 82 ASN A O 1
ATOM 653 N N . GLU A 1 83 ? 18.153 -2.778 -27.853 1.00 54.19 83 GLU A N 1
ATOM 654 C CA . GLU A 1 83 ? 19.581 -2.451 -27.768 1.00 54.19 83 GLU A CA 1
ATOM 655 C C . GLU A 1 83 ? 20.466 -3.673 -28.087 1.00 54.19 83 GLU A C 1
ATOM 657 O O . GLU A 1 83 ? 21.552 -3.513 -28.644 1.00 54.19 83 GLU A O 1
ATOM 662 N N . ASN A 1 84 ? 19.964 -4.893 -27.856 1.00 46.41 84 ASN A N 1
ATOM 663 C CA . ASN A 1 84 ? 20.655 -6.153 -28.123 1.00 46.41 84 ASN A CA 1
ATOM 664 C C . ASN A 1 84 ? 19.897 -7.022 -29.136 1.00 46.41 84 ASN A C 1
ATOM 666 O O . ASN A 1 84 ? 19.158 -7.937 -28.787 1.00 46.41 84 ASN A O 1
ATOM 670 N N . SER A 1 85 ? 20.164 -6.816 -30.425 1.00 42.59 85 SER A N 1
ATOM 671 C CA . SER A 1 85 ? 19.829 -7.789 -31.467 1.00 42.59 85 SER A CA 1
ATOM 672 C C . SER A 1 85 ? 20.734 -9.033 -31.380 1.00 42.59 85 SER A C 1
ATOM 674 O O . SER A 1 85 ? 21.544 -9.264 -32.276 1.00 42.59 85 SER A O 1
ATOM 676 N N . VAL A 1 86 ? 20.632 -9.826 -30.312 1.00 46.00 86 VAL A N 1
ATOM 677 C CA . VAL A 1 86 ? 21.036 -11.241 -30.286 1.00 46.00 86 VAL A CA 1
ATOM 678 C C . VAL A 1 86 ? 20.019 -11.981 -29.426 1.00 46.00 86 VAL A C 1
ATOM 680 O O . VAL A 1 86 ? 19.945 -11.809 -28.217 1.00 46.00 86 VAL A O 1
ATOM 683 N N . ILE A 1 87 ? 19.208 -12.762 -30.125 1.00 50.12 87 ILE A N 1
ATOM 684 C CA . ILE A 1 87 ? 18.111 -13.584 -29.632 1.00 50.12 87 ILE A CA 1
ATOM 685 C C . ILE A 1 87 ? 18.620 -14.570 -28.576 1.00 50.12 87 ILE A C 1
ATOM 687 O O . ILE A 1 87 ? 19.464 -15.398 -28.899 1.00 50.12 87 ILE A O 1
ATOM 691 N N . ASP A 1 88 ? 18.011 -14.550 -27.392 1.00 39.94 88 ASP A N 1
ATOM 692 C CA . ASP A 1 88 ? 17.822 -15.741 -26.560 1.00 39.94 88 ASP A CA 1
ATOM 693 C C . ASP A 1 88 ? 16.349 -15.774 -26.106 1.00 39.94 88 ASP A C 1
ATOM 695 O O . ASP A 1 88 ? 15.967 -15.308 -25.029 1.00 39.94 88 ASP A O 1
ATOM 699 N N . GLU A 1 89 ? 15.501 -16.332 -26.980 1.00 47.78 89 GLU A N 1
ATOM 700 C CA . GLU A 1 89 ? 14.043 -16.532 -26.840 1.00 47.78 89 GLU A CA 1
ATOM 701 C C . GLU A 1 89 ? 13.622 -17.380 -25.613 1.00 47.78 89 GLU A C 1
ATOM 703 O O . GLU A 1 89 ? 12.436 -17.638 -25.406 1.00 47.78 89 GLU A O 1
ATOM 708 N N . GLU A 1 90 ? 14.554 -17.813 -24.761 1.00 46.16 90 GLU A N 1
ATOM 709 C CA . GLU A 1 90 ? 14.291 -18.797 -23.704 1.00 46.16 90 GLU A CA 1
ATOM 710 C C . GLU A 1 90 ? 13.956 -18.193 -22.325 1.00 46.16 90 GLU A C 1
ATOM 712 O O . GLU A 1 90 ? 13.517 -18.902 -21.419 1.00 46.16 90 GLU A O 1
ATOM 717 N N . SER A 1 91 ? 14.086 -16.876 -22.137 1.00 45.31 91 SER A N 1
ATOM 718 C CA . SER A 1 91 ? 13.857 -16.240 -20.824 1.00 45.31 91 SER A CA 1
ATOM 719 C C . SER A 1 91 ? 12.419 -15.745 -20.586 1.00 45.31 91 SER A C 1
ATOM 721 O O . SER A 1 91 ? 12.042 -15.460 -19.446 1.00 45.31 91 SER A O 1
ATOM 723 N N . LEU A 1 92 ? 11.574 -15.705 -21.626 1.00 44.38 92 LEU A N 1
ATOM 724 C CA . LEU A 1 92 ? 10.241 -15.084 -21.569 1.00 44.38 92 LEU A CA 1
ATOM 725 C C . LEU A 1 92 ? 9.156 -15.960 -20.904 1.00 44.38 92 LEU A C 1
ATOM 727 O O . LEU A 1 92 ? 8.097 -15.459 -20.525 1.00 44.38 92 LEU A O 1
ATOM 731 N N . ILE A 1 93 ? 9.388 -17.267 -20.735 1.00 44.41 93 ILE A N 1
ATOM 732 C CA . ILE A 1 93 ? 8.337 -18.206 -20.291 1.00 44.41 93 ILE A CA 1
ATOM 733 C C . ILE A 1 93 ? 8.303 -18.397 -18.763 1.00 44.41 93 ILE A C 1
ATOM 735 O O . ILE A 1 93 ? 7.291 -18.844 -18.223 1.00 44.41 93 ILE A O 1
ATOM 739 N N . TYR A 1 94 ? 9.335 -18.003 -18.014 1.00 44.69 94 TYR A N 1
ATOM 740 C CA . TYR A 1 94 ? 9.393 -18.287 -16.577 1.00 44.69 94 TYR A CA 1
ATOM 741 C C . TYR A 1 94 ? 9.853 -17.095 -15.737 1.00 44.69 94 TYR A C 1
ATOM 743 O O . TYR A 1 94 ? 10.968 -17.051 -15.226 1.00 44.69 94 TYR A O 1
ATOM 751 N N . ASN A 1 95 ? 8.926 -16.189 -15.423 1.00 45.47 95 ASN A N 1
ATOM 752 C CA . ASN A 1 95 ? 8.996 -15.553 -14.109 1.00 45.47 95 ASN A CA 1
ATOM 753 C C . ASN A 1 95 ? 7.676 -15.642 -13.322 1.00 45.47 95 ASN A C 1
ATOM 755 O O . ASN A 1 95 ? 7.073 -14.628 -12.964 1.00 45.47 95 ASN A O 1
ATOM 759 N N . PRO A 1 96 ? 7.238 -16.870 -12.970 1.00 47.97 96 PRO A N 1
ATOM 760 C CA . PRO A 1 96 ? 6.247 -17.073 -11.918 1.00 47.97 96 PRO A CA 1
ATOM 761 C C . PRO A 1 96 ? 6.735 -16.547 -10.557 1.00 47.97 96 PRO A C 1
ATOM 763 O O . PRO A 1 96 ? 5.927 -16.434 -9.638 1.00 47.97 96 PRO A O 1
ATOM 766 N N . TYR A 1 97 ? 8.015 -16.181 -10.399 1.00 44.19 97 TYR A N 1
ATOM 767 C CA . TYR A 1 97 ? 8.557 -15.717 -9.125 1.00 44.19 97 TYR A CA 1
ATOM 768 C C . TYR A 1 97 ? 8.025 -14.348 -8.711 1.00 44.19 97 TYR A C 1
ATOM 770 O O . TYR A 1 97 ? 7.830 -14.149 -7.522 1.00 44.19 97 TYR A O 1
ATOM 778 N N . ALA A 1 98 ? 7.678 -13.435 -9.623 1.00 46.78 98 ALA A N 1
ATOM 779 C CA . ALA A 1 98 ? 7.044 -12.169 -9.227 1.00 46.78 98 ALA A CA 1
ATOM 780 C C . ALA A 1 98 ? 5.674 -12.400 -8.555 1.00 46.78 98 ALA A C 1
ATOM 782 O O . ALA A 1 98 ? 5.364 -11.814 -7.514 1.00 46.78 98 ALA A O 1
ATOM 783 N N . CYS A 1 99 ? 4.880 -13.324 -9.105 1.00 47.09 99 CYS A N 1
ATOM 784 C CA . CYS A 1 99 ? 3.599 -13.728 -8.529 1.00 47.09 99 CYS A CA 1
ATOM 785 C C . CYS A 1 99 ? 3.797 -14.553 -7.243 1.00 47.09 99 CYS A C 1
ATOM 787 O O . CYS A 1 99 ? 3.129 -14.305 -6.243 1.00 47.09 99 CYS A O 1
ATOM 789 N N . VAL A 1 100 ? 4.772 -15.469 -7.212 1.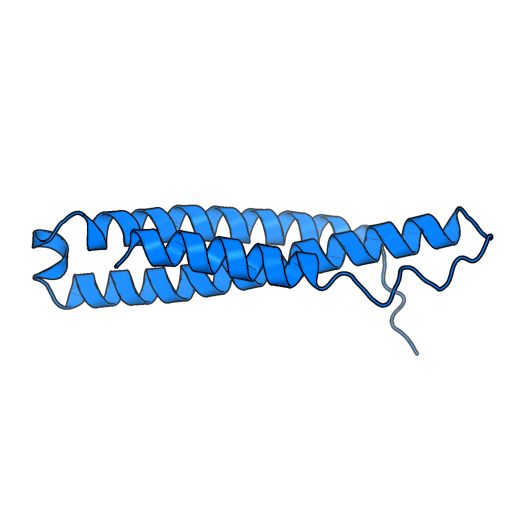00 51.25 100 VAL A N 1
ATOM 790 C CA . VAL A 1 100 ? 5.108 -16.275 -6.025 1.00 51.25 100 VAL A CA 1
ATOM 791 C C . VAL A 1 100 ? 5.684 -15.419 -4.896 1.00 51.25 100 VAL A C 1
ATOM 793 O O . VAL A 1 100 ? 5.385 -15.694 -3.738 1.00 51.25 100 VAL A O 1
ATOM 796 N N . ILE A 1 101 ? 6.447 -14.362 -5.182 1.00 53.91 101 ILE A N 1
ATOM 797 C CA . ILE A 1 101 ? 6.952 -13.404 -4.188 1.00 53.91 101 ILE A CA 1
ATOM 798 C C . ILE A 1 101 ? 5.788 -12.580 -3.638 1.00 53.91 101 ILE A C 1
ATOM 800 O O . ILE A 1 101 ? 5.659 -12.474 -2.421 1.00 53.91 101 ILE A O 1
ATOM 804 N N . ALA A 1 102 ? 4.888 -12.083 -4.492 1.00 50.69 102 ALA A N 1
ATOM 805 C CA . ALA A 1 102 ? 3.677 -11.395 -4.049 1.00 50.69 102 ALA A CA 1
ATOM 806 C C . ALA A 1 102 ? 2.796 -12.291 -3.160 1.00 50.69 102 ALA A C 1
ATOM 808 O O . ALA A 1 102 ? 2.388 -11.872 -2.079 1.00 50.69 102 ALA A O 1
ATOM 809 N N . VAL A 1 103 ? 2.574 -13.549 -3.554 1.00 52.72 103 VAL A N 1
ATOM 810 C CA . VAL A 1 103 ? 1.826 -14.544 -2.766 1.00 52.72 103 VAL A CA 1
ATOM 811 C C . VAL A 1 103 ? 2.580 -14.939 -1.492 1.00 52.72 103 VAL A C 1
ATOM 813 O O . VAL A 1 103 ? 1.952 -15.138 -0.458 1.00 52.72 103 VAL A O 1
ATOM 816 N N . SER A 1 104 ? 3.913 -15.009 -1.509 1.00 51.25 104 SER A N 1
ATOM 817 C CA . SER A 1 104 ? 4.732 -15.328 -0.329 1.00 51.25 104 SER A CA 1
ATOM 818 C C . SER A 1 104 ? 4.760 -14.187 0.686 1.00 51.25 104 SER A C 1
ATOM 820 O O . SER A 1 104 ? 4.735 -14.446 1.890 1.00 51.25 104 SER A O 1
ATOM 822 N N . ILE A 1 105 ? 4.768 -12.935 0.221 1.00 55.22 105 ILE A N 1
ATOM 823 C CA . ILE A 1 105 ? 4.602 -11.739 1.056 1.00 55.22 105 ILE A CA 1
ATOM 824 C C . ILE A 1 105 ? 3.185 -11.709 1.634 1.00 55.22 105 ILE A C 1
ATOM 826 O O . ILE A 1 105 ? 3.033 -11.483 2.831 1.00 55.22 105 ILE A O 1
ATOM 830 N N . LEU A 1 106 ? 2.163 -12.027 0.830 1.00 50.78 106 LEU A N 1
ATOM 831 C CA . LEU A 1 106 ? 0.781 -12.138 1.299 1.00 50.78 106 LEU A CA 1
ATOM 832 C C . LEU A 1 106 ? 0.642 -13.230 2.367 1.00 50.78 106 LEU A C 1
ATOM 834 O O . LEU A 1 106 ? 0.054 -12.997 3.416 1.00 50.78 106 LEU A O 1
ATOM 838 N N . LYS A 1 107 ? 1.238 -14.406 2.135 1.00 45.22 107 LYS A N 1
ATOM 839 C CA . LYS A 1 107 ? 1.201 -15.549 3.053 1.00 45.22 107 LYS A CA 1
ATOM 840 C C . LYS A 1 107 ? 1.916 -15.226 4.364 1.00 45.22 107 LYS A C 1
ATOM 842 O O . LYS A 1 107 ? 1.349 -15.476 5.416 1.00 45.22 107 LYS A O 1
AT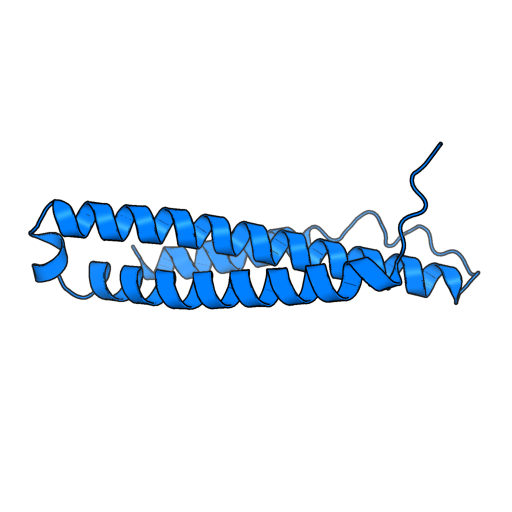OM 847 N N . LYS A 1 108 ? 3.104 -14.607 4.319 1.00 48.09 108 LYS A N 1
ATOM 848 C CA . LYS A 1 108 ? 3.829 -14.161 5.525 1.00 48.09 108 LYS A CA 1
ATOM 849 C C . LYS A 1 108 ? 3.114 -13.029 6.267 1.00 48.09 108 LYS A C 1
ATOM 851 O O . LYS A 1 108 ? 3.120 -13.031 7.493 1.00 48.09 108 LYS A O 1
ATOM 856 N N . GLY A 1 109 ? 2.488 -12.094 5.551 1.00 44.81 109 GLY A N 1
ATOM 857 C CA . GLY A 1 109 ? 1.675 -11.032 6.147 1.00 44.81 109 GLY A CA 1
ATOM 858 C C . GLY A 1 109 ? 0.411 -11.566 6.822 1.00 44.81 109 GLY A C 1
ATOM 859 O O . GLY A 1 109 ? 0.030 -11.072 7.877 1.00 44.81 109 GLY A O 1
ATOM 860 N N . LEU A 1 110 ? -0.197 -12.619 6.267 1.00 42.19 110 LEU A N 1
ATOM 861 C CA . LEU A 1 110 ? -1.384 -13.264 6.830 1.00 42.19 110 LEU A CA 1
ATOM 862 C C . LEU A 1 110 ? -1.061 -14.128 8.062 1.00 42.19 110 LEU A C 1
ATOM 864 O O . LEU A 1 110 ? -1.862 -14.171 8.989 1.00 42.19 110 LEU A O 1
ATOM 868 N N . THR A 1 111 ? 0.118 -14.763 8.130 1.00 40.12 111 THR A N 1
ATOM 869 C CA . THR A 1 111 ? 0.543 -15.529 9.322 1.00 40.12 111 THR A CA 1
ATOM 870 C C . THR A 1 111 ? 0.805 -14.642 10.544 1.00 40.12 111 THR A C 1
ATOM 872 O O . THR A 1 111 ? 0.762 -15.130 11.663 1.00 40.12 111 THR A O 1
ATOM 875 N N . PHE A 1 112 ? 1.037 -13.338 10.366 1.00 37.09 112 PHE A N 1
ATOM 876 C CA . PHE A 1 112 ? 1.107 -12.389 11.488 1.00 37.09 112 PHE A CA 1
ATOM 877 C C . PHE A 1 112 ? -0.268 -12.041 12.085 1.00 37.09 112 PHE A C 1
ATOM 879 O O . PHE A 1 112 ? -0.334 -11.325 13.085 1.00 37.09 112 PHE A O 1
ATOM 886 N N . TYR A 1 113 ? -1.352 -12.527 11.472 1.00 37.66 113 TYR A N 1
ATOM 887 C CA . TYR A 1 113 ? -2.728 -12.178 11.807 1.00 37.66 113 TYR A CA 1
ATOM 888 C C . TYR A 1 113 ? -3.616 -13.366 12.220 1.00 37.66 113 TYR A C 1
ATOM 890 O O . TYR A 1 113 ? -4.810 -13.155 12.444 1.00 37.66 113 TYR A O 1
ATOM 898 N N . VAL A 1 114 ? -3.051 -14.575 12.364 1.00 35.41 114 VAL A N 1
ATOM 899 C CA . VAL A 1 114 ? -3.715 -15.751 12.964 1.00 35.41 114 VAL A CA 1
ATOM 900 C C . VAL A 1 114 ? -3.131 -16.031 14.339 1.00 35.41 114 VAL A C 1
ATOM 902 O O . VAL A 1 114 ? -1.886 -16.066 14.440 1.00 35.41 114 VAL A O 1
#

Secondary structure (DSSP, 8-state):
------HHHHHHHHHHHHHHHHHHHHHHHHHHHHHHH-HHHHTSHHHHHHHHHHHHHHHHHHHHHHHHHHHHHHHHHHHHHHH-----TTSTT--HHHHHHHHHHHHHHHHTT-

Organism: NCBI:txid290746

pLDDT: mean 70.63, std 19.04, range [35.41, 93.69]